Protein AF-A0A0C3KD46-F1 (afdb_monomer_lite)

Foldseek 3Di:
DCCVVDDPVPDDDDDQDDDPPDPVSVVVSVVVVVVVVVVCVVDPDDDDDDADADPPPPGRQPFDADPNDTDRDDDDDDD

Sequence (79 aa):
MLQGYFRQDTYHFSQLPFNFATEESRVAYDTAASKLASSLTTFAKVVIFLTTHTDEDRGDLFSGMENKVPIATEVFEAF

Radius of gyration: 16.24 Å; chains: 1; bounding box: 39×43×33 Å

pLDDT: mean 72.73, std 16.54, range [34.28, 94.0]

Structure (mmCIF, N/CA/C/O backbone):
data_AF-A0A0C3KD46-F1
#
_entry.id   AF-A0A0C3KD46-F1
#
loop_
_atom_site.group_PDB
_atom_site.id
_atom_site.type_symbol
_atom_site.label_atom_id
_atom_site.label_alt_id
_atom_site.label_comp_id
_atom_site.label_asym_id
_atom_site.label_entity_id
_atom_site.label_seq_id
_atom_site.pdbx_PDB_ins_code
_atom_site.Cartn_x
_atom_site.Cartn_y
_atom_site.Cartn_z
_atom_site.occupancy
_atom_site.B_iso_or_equiv
_atom_site.auth_seq_id
_atom_site.auth_comp_id
_atom_site.auth_asym_id
_atom_site.auth_atom_id
_atom_site.pdbx_PDB_model_num
ATOM 1 N N . MET A 1 1 ? -7.655 -9.385 -6.933 1.00 59.53 1 MET A N 1
ATOM 2 C CA . MET A 1 1 ? -8.246 -8.253 -6.181 1.00 59.53 1 MET A CA 1
ATOM 3 C C . MET A 1 1 ? -8.826 -8.798 -4.874 1.00 59.53 1 MET A C 1
ATOM 5 O O . MET A 1 1 ? -9.782 -9.561 -4.923 1.00 59.53 1 MET A O 1
ATOM 9 N N . LEU A 1 2 ? -8.209 -8.498 -3.724 1.00 62.06 2 LEU A N 1
ATOM 10 C CA . LEU A 1 2 ? -8.537 -9.119 -2.422 1.00 62.06 2 LEU A CA 1
ATOM 11 C C . LEU A 1 2 ? -9.939 -8.770 -1.891 1.00 62.06 2 LEU A C 1
ATOM 13 O O . LEU A 1 2 ? -10.493 -9.524 -1.102 1.00 62.06 2 LEU A O 1
ATOM 17 N N . GLN A 1 3 ? -10.534 -7.668 -2.358 1.00 64.12 3 GLN A N 1
ATOM 18 C CA . GLN A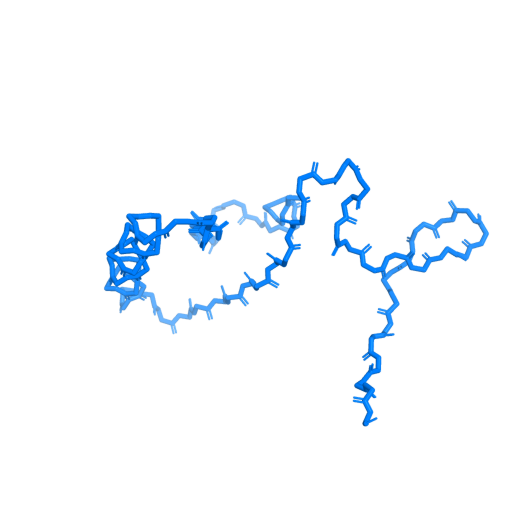 1 3 ? -11.853 -7.188 -1.926 1.00 64.12 3 GLN A CA 1
ATOM 19 C C . GLN A 1 3 ? -12.960 -8.247 -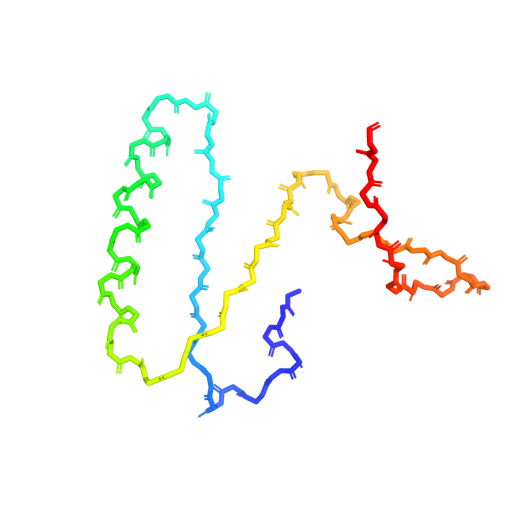2.050 1.00 64.12 3 GLN A C 1
ATOM 21 O O . GLN A 1 3 ? -13.839 -8.299 -1.200 1.00 64.12 3 GLN A O 1
ATOM 26 N N . GLY A 1 4 ? -12.895 -9.129 -3.057 1.00 67.31 4 GLY A N 1
ATOM 27 C CA . GLY A 1 4 ? -13.893 -10.189 -3.259 1.00 67.31 4 GLY A CA 1
ATOM 28 C C . GLY A 1 4 ? -13.915 -11.269 -2.169 1.00 67.31 4 GLY A C 1
ATOM 29 O O . GLY A 1 4 ? -14.888 -12.009 -2.072 1.00 67.31 4 GLY A O 1
ATOM 30 N N . TYR A 1 5 ? -12.874 -11.349 -1.336 1.00 69.00 5 TYR A N 1
ATOM 31 C CA . TYR A 1 5 ? -12.781 -12.310 -0.232 1.00 69.00 5 TYR A CA 1
ATOM 32 C C . TYR A 1 5 ? -13.313 -11.758 1.099 1.00 69.00 5 TYR A C 1
ATOM 34 O O . TYR A 1 5 ? -13.404 -12.498 2.078 1.00 69.00 5 TYR A O 1
ATOM 42 N N . PHE A 1 6 ? -13.683 -10.475 1.152 1.00 73.75 6 PHE A N 1
ATOM 43 C CA . PHE A 1 6 ? -14.115 -9.796 2.371 1.00 73.75 6 PHE A CA 1
ATOM 44 C C . PHE A 1 6 ? -15.511 -9.190 2.200 1.00 73.75 6 PHE A C 1
ATOM 46 O O . PHE A 1 6 ? -15.891 -8.736 1.123 1.00 73.75 6 PHE A O 1
ATOM 53 N N . ARG A 1 7 ? -16.290 -9.144 3.286 1.00 75.75 7 ARG A N 1
ATOM 54 C CA . ARG A 1 7 ? -17.572 -8.425 3.289 1.00 75.75 7 ARG A CA 1
ATOM 55 C C . ARG A 1 7 ? -17.298 -6.922 3.210 1.00 75.75 7 ARG A C 1
ATOM 57 O O . ARG A 1 7 ? -16.607 -6.388 4.077 1.00 75.75 7 ARG A O 1
ATOM 64 N N . GLN A 1 8 ? -17.839 -6.262 2.185 1.00 63.25 8 GLN A N 1
ATOM 65 C CA . GLN A 1 8 ? -17.557 -4.853 1.869 1.00 63.25 8 GLN A CA 1
ATOM 66 C C . GLN A 1 8 ? -17.880 -3.891 3.022 1.00 63.25 8 GLN A C 1
ATOM 68 O O . GLN A 1 8 ? -17.166 -2.915 3.210 1.00 63.25 8 GLN A O 1
ATOM 73 N N . ASP A 1 9 ? -18.865 -4.214 3.860 1.00 71.50 9 ASP A N 1
ATOM 74 C CA . ASP A 1 9 ? -19.309 -3.333 4.950 1.00 71.50 9 ASP A CA 1
ATOM 75 C C . ASP A 1 9 ? -18.482 -3.475 6.239 1.00 71.50 9 ASP A C 1
ATOM 77 O O . ASP A 1 9 ? -18.763 -2.827 7.244 1.00 71.50 9 ASP A O 1
ATOM 81 N N . THR A 1 10 ? -17.495 -4.376 6.260 1.00 77.69 10 THR A N 1
ATOM 82 C CA . THR A 1 10 ? -16.692 -4.675 7.462 1.00 77.69 10 THR A CA 1
ATOM 83 C C . THR A 1 10 ? -15.282 -4.089 7.395 1.00 77.69 10 THR A C 1
ATOM 85 O O . THR A 1 10 ? -14.633 -3.934 8.428 1.00 77.69 10 THR A O 1
ATOM 88 N N . TYR A 1 11 ? -14.797 -3.755 6.198 1.00 79.56 11 TYR A N 1
ATOM 89 C CA . TYR A 1 11 ? -13.411 -3.357 5.971 1.00 79.56 11 TYR A CA 1
ATOM 90 C C . TYR A 1 11 ? -13.332 -2.080 5.141 1.00 79.56 11 TYR A C 1
ATOM 92 O O . TYR A 1 11 ? -14.000 -1.942 4.121 1.00 79.56 11 TYR A O 1
ATOM 100 N N . HIS A 1 12 ? -12.441 -1.178 5.545 1.00 83.06 12 HIS A N 1
ATOM 101 C CA . HIS A 1 12 ? -12.011 -0.069 4.704 1.00 83.06 12 HIS A CA 1
ATOM 102 C C . HIS A 1 12 ? -10.813 -0.520 3.872 1.00 83.06 12 HIS A C 1
ATOM 104 O O . HIS A 1 12 ? -9.818 -1.000 4.417 1.00 83.06 12 HIS A O 1
ATOM 110 N N . PHE A 1 13 ? -10.910 -0.366 2.554 1.00 83.56 13 PHE A N 1
ATOM 111 C CA . PHE A 1 13 ? -9.847 -0.744 1.629 1.00 83.56 13 PHE A CA 1
ATOM 112 C C . PHE A 1 13 ? -9.122 0.496 1.121 1.00 83.56 13 PHE A C 1
ATOM 114 O O . PHE A 1 13 ? -9.744 1.405 0.576 1.00 83.56 13 PHE A O 1
ATOM 121 N N . SER A 1 14 ? -7.799 0.476 1.238 1.00 84.75 14 SER A N 1
ATOM 122 C CA . SER A 1 14 ? -6.898 1.440 0.614 1.00 84.75 14 SER A CA 1
ATOM 123 C C . SER A 1 14 ? -5.859 0.677 -0.195 1.00 84.75 14 SER A C 1
ATOM 125 O O . SER A 1 14 ? -5.384 -0.371 0.240 1.00 84.75 14 SER A O 1
ATOM 127 N N . GLN A 1 15 ? -5.499 1.204 -1.361 1.00 86.19 15 GLN A N 1
ATOM 128 C CA . GLN A 1 15 ? -4.458 0.641 -2.214 1.00 86.19 15 GLN A CA 1
ATOM 129 C C . GLN A 1 15 ? -3.447 1.735 -2.545 1.00 86.19 15 GLN A C 1
ATOM 131 O O . GLN A 1 15 ? -3.831 2.831 -2.952 1.00 86.19 15 GLN A O 1
ATOM 136 N N . LEU A 1 16 ? -2.163 1.428 -2.368 1.00 86.56 16 LEU A N 1
ATOM 137 C CA . LEU A 1 16 ? -1.059 2.310 -2.720 1.00 86.56 16 LEU A CA 1
ATOM 138 C C . LEU A 1 16 ? -0.125 1.558 -3.680 1.00 86.56 16 LEU A C 1
ATOM 140 O O . LEU A 1 16 ? 0.520 0.603 -3.250 1.00 86.56 16 LEU A O 1
ATOM 144 N N . PRO A 1 17 ? -0.082 1.920 -4.973 1.00 83.56 17 PRO A N 1
ATOM 145 C CA . PRO A 1 17 ? 0.807 1.268 -5.926 1.00 83.56 17 PRO A CA 1
ATOM 146 C C . PRO A 1 17 ? 2.272 1.640 -5.666 1.00 83.56 17 PRO A C 1
ATOM 148 O O . PRO A 1 17 ? 2.584 2.793 -5.372 1.00 83.56 17 PRO A O 1
ATOM 151 N N . PHE A 1 18 ? 3.171 0.668 -5.829 1.00 79.00 18 PHE A N 1
ATOM 152 C CA . PHE A 1 18 ? 4.615 0.887 -5.810 1.00 79.00 18 PHE A CA 1
ATOM 153 C C . PHE A 1 18 ? 5.077 1.433 -7.165 1.00 79.00 18 PHE A C 1
ATOM 155 O O . PHE A 1 18 ? 4.872 0.794 -8.192 1.00 79.00 18 PHE A O 1
ATOM 162 N N . ASN A 1 19 ? 5.724 2.600 -7.178 1.00 73.50 19 ASN A N 1
ATOM 163 C CA . ASN A 1 19 ? 6.438 3.092 -8.355 1.00 73.50 19 ASN A CA 1
ATOM 164 C C . ASN A 1 19 ? 7.727 3.794 -7.924 1.00 73.50 19 ASN A C 1
ATOM 166 O O . ASN A 1 19 ? 7.715 4.949 -7.498 1.00 73.50 19 ASN A O 1
ATOM 170 N N . PHE A 1 20 ? 8.850 3.100 -8.070 1.00 76.62 20 PHE A N 1
ATOM 171 C CA . PHE A 1 20 ? 10.173 3.602 -7.694 1.00 76.62 20 PHE A CA 1
ATOM 172 C C . PHE A 1 20 ? 11.099 3.825 -8.892 1.00 76.62 20 PHE A C 1
ATOM 174 O O . PHE A 1 20 ? 12.317 3.905 -8.718 1.00 76.62 20 PHE A O 1
ATOM 181 N N . ALA A 1 21 ? 10.526 3.920 -10.097 1.00 78.81 21 ALA A N 1
ATOM 182 C CA . ALA A 1 21 ? 11.280 4.057 -11.337 1.00 78.81 21 ALA A CA 1
ATOM 183 C C . ALA A 1 21 ? 12.071 5.374 -11.412 1.00 78.81 21 ALA A C 1
ATOM 185 O O . ALA A 1 21 ? 13.163 5.391 -11.979 1.00 78.81 21 ALA A O 1
ATOM 186 N N . THR A 1 22 ? 11.556 6.463 -10.829 1.00 83.38 22 THR A N 1
ATOM 187 C CA . THR A 1 22 ? 12.229 7.770 -10.817 1.00 83.38 22 THR A CA 1
ATOM 188 C C . THR A 1 22 ? 12.328 8.344 -9.406 1.00 83.38 22 THR A C 1
ATOM 190 O O . THR A 1 22 ? 11.709 7.858 -8.457 1.00 83.38 22 THR A O 1
ATOM 193 N N . GLU A 1 23 ? 13.143 9.383 -9.236 1.00 87.75 23 GLU A N 1
ATOM 194 C CA . GLU A 1 23 ? 13.234 10.088 -7.958 1.00 87.75 23 GLU A CA 1
ATOM 195 C C . GLU A 1 23 ? 11.910 10.766 -7.596 1.00 87.75 23 GLU A C 1
ATOM 197 O O . GLU A 1 23 ? 11.439 10.636 -6.467 1.00 87.75 23 GLU A O 1
ATOM 202 N N . GLU A 1 24 ? 11.252 11.387 -8.572 1.00 88.50 24 GLU A N 1
ATOM 203 C CA . GLU A 1 24 ? 9.948 12.019 -8.394 1.00 88.50 24 GLU A CA 1
ATOM 204 C C . GLU A 1 24 ? 8.880 10.996 -7.992 1.00 88.50 24 GLU A C 1
ATOM 206 O O . GLU A 1 24 ? 8.058 11.278 -7.117 1.00 88.50 24 GLU A O 1
ATOM 211 N N . SER A 1 25 ? 8.900 9.794 -8.582 1.00 84.19 25 SER A N 1
ATOM 212 C CA . SER A 1 25 ? 7.937 8.741 -8.248 1.00 84.19 25 SER A CA 1
ATOM 213 C C . SER A 1 25 ? 8.149 8.200 -6.829 1.00 84.19 25 SER A C 1
ATOM 215 O O . SER A 1 25 ? 7.171 7.964 -6.117 1.00 84.19 25 SER A O 1
ATOM 217 N N . ARG A 1 26 ? 9.407 8.091 -6.375 1.00 86.69 26 ARG A N 1
ATOM 218 C CA . ARG A 1 26 ? 9.749 7.745 -4.982 1.00 86.69 26 ARG A CA 1
ATOM 219 C C . ARG A 1 26 ? 9.244 8.794 -3.994 1.00 86.69 26 ARG A C 1
ATOM 221 O O . ARG A 1 26 ? 8.539 8.446 -3.053 1.00 86.69 26 ARG A O 1
ATOM 228 N N . VAL A 1 27 ? 9.521 10.075 -4.241 1.00 90.62 27 VAL A N 1
ATOM 229 C CA . VAL A 1 27 ? 9.063 11.173 -3.368 1.00 90.62 27 VAL A CA 1
ATOM 230 C C . VAL A 1 27 ? 7.531 11.241 -3.310 1.00 90.62 27 VAL A C 1
ATOM 232 O O . VAL A 1 27 ? 6.942 11.448 -2.241 1.00 90.62 27 VAL A O 1
ATOM 235 N N . ALA A 1 28 ? 6.864 11.038 -4.450 1.00 89.31 28 ALA A N 1
ATOM 236 C CA . ALA A 1 28 ? 5.408 10.965 -4.510 1.00 89.31 28 ALA A CA 1
ATOM 237 C C . ALA A 1 28 ? 4.863 9.784 -3.688 1.00 89.31 28 ALA A C 1
ATOM 239 O O . ALA A 1 28 ? 3.892 9.956 -2.943 1.00 89.31 28 ALA A O 1
ATOM 240 N N . TYR A 1 29 ? 5.506 8.616 -3.778 1.00 91.56 29 TYR A N 1
ATOM 241 C CA . TYR A 1 29 ? 5.151 7.446 -2.981 1.00 91.56 29 TYR A CA 1
ATOM 242 C C . TYR A 1 29 ? 5.325 7.708 -1.484 1.00 91.56 29 TYR A C 1
ATOM 244 O O . TYR A 1 29 ? 4.379 7.488 -0.732 1.00 91.56 29 TYR A O 1
ATOM 252 N N . ASP A 1 30 ? 6.465 8.244 -1.046 1.00 91.62 30 ASP A N 1
ATOM 253 C CA . ASP A 1 30 ? 6.724 8.529 0.374 1.00 91.62 30 ASP A CA 1
ATOM 254 C C . ASP A 1 30 ? 5.683 9.490 0.961 1.00 91.62 30 ASP A C 1
ATOM 256 O O . ASP A 1 30 ? 5.166 9.295 2.069 1.00 91.62 30 ASP A O 1
ATOM 260 N N . THR A 1 31 ? 5.302 10.500 0.177 1.00 94.00 31 THR A N 1
ATOM 261 C CA . THR A 1 31 ? 4.243 11.444 0.548 1.00 94.00 31 THR A CA 1
ATOM 262 C C . THR A 1 31 ? 2.892 10.738 0.692 1.00 94.00 31 THR A C 1
ATOM 264 O O . THR A 1 31 ? 2.160 10.975 1.660 1.00 94.00 31 THR A O 1
ATOM 267 N N . ALA A 1 32 ? 2.534 9.875 -0.261 1.00 92.38 32 ALA A N 1
ATOM 268 C CA . ALA A 1 32 ? 1.273 9.141 -0.244 1.00 92.38 32 ALA A CA 1
ATOM 269 C C . ALA A 1 32 ? 1.226 8.095 0.885 1.00 92.38 32 ALA A C 1
ATOM 271 O O . ALA A 1 32 ? 0.223 8.013 1.598 1.00 92.38 32 ALA A O 1
ATOM 272 N N . ALA A 1 33 ? 2.322 7.370 1.111 1.00 91.31 33 ALA A N 1
ATOM 273 C CA . ALA A 1 33 ? 2.486 6.418 2.203 1.00 91.31 33 ALA A CA 1
ATOM 274 C C . ALA A 1 33 ? 2.345 7.100 3.568 1.00 91.31 33 ALA A C 1
ATOM 276 O O . ALA A 1 33 ? 1.610 6.611 4.423 1.00 91.31 33 ALA A O 1
ATOM 277 N N . SER A 1 34 ? 2.960 8.271 3.754 1.00 93.62 34 SER A N 1
ATOM 278 C CA . SER A 1 34 ? 2.857 9.040 5.003 1.00 93.62 34 SER A CA 1
ATOM 279 C C . SER A 1 34 ? 1.420 9.501 5.287 1.00 93.62 34 SER A C 1
ATOM 281 O O . SER A 1 34 ? 0.936 9.422 6.422 1.00 93.62 34 SER A O 1
ATOM 283 N N . LYS A 1 35 ? 0.696 9.940 4.249 1.00 93.25 35 LYS A N 1
ATOM 284 C CA . LYS A 1 35 ? -0.729 10.302 4.357 1.00 93.25 35 LYS A CA 1
ATOM 285 C C . LYS A 1 35 ? -1.598 9.090 4.688 1.00 93.25 35 LYS A C 1
ATOM 287 O O . LYS A 1 35 ? -2.454 9.183 5.569 1.00 93.25 35 LYS A O 1
ATOM 292 N N . LEU A 1 36 ? -1.358 7.956 4.027 1.00 91.81 36 LEU A N 1
ATOM 293 C CA . LEU A 1 36 ? -2.062 6.710 4.316 1.00 91.81 36 LEU A CA 1
ATOM 294 C C . LEU A 1 36 ? -1.806 6.273 5.763 1.00 91.81 36 LEU A C 1
ATOM 296 O O . LEU A 1 36 ? -2.767 6.062 6.496 1.00 91.81 36 LEU A O 1
ATOM 300 N N . ALA A 1 37 ? -0.548 6.248 6.208 1.00 91.12 37 ALA A N 1
ATOM 301 C CA . ALA A 1 37 ? -0.176 5.920 7.585 1.00 91.12 37 ALA A CA 1
ATOM 302 C C . ALA A 1 37 ? -0.914 6.798 8.606 1.00 91.12 37 ALA A C 1
ATOM 304 O O . ALA A 1 37 ? -1.468 6.287 9.577 1.00 91.12 37 ALA A O 1
ATOM 305 N N . SER A 1 38 ? -1.008 8.103 8.338 1.00 93.06 38 SER A N 1
ATOM 306 C CA . SER A 1 38 ? -1.751 9.038 9.190 1.00 93.06 38 SER A CA 1
ATOM 307 C C . SER A 1 38 ? -3.239 8.686 9.257 1.00 93.06 38 SER A C 1
ATOM 309 O O . SER A 1 38 ? -3.813 8.652 10.343 1.00 93.06 38 SER A O 1
ATOM 311 N N . SER A 1 39 ? -3.865 8.352 8.123 1.00 90.88 39 SER A N 1
ATOM 312 C CA . SER A 1 39 ? -5.275 7.935 8.090 1.00 90.88 39 SER A CA 1
ATOM 313 C C . SER A 1 39 ? -5.529 6.609 8.822 1.00 90.88 39 SER A C 1
ATOM 315 O O . SER A 1 39 ? -6.579 6.438 9.445 1.00 90.88 39 SER A O 1
ATOM 317 N N . LEU A 1 40 ? -4.551 5.695 8.808 1.00 89.62 40 LEU A N 1
ATOM 318 C CA . LEU A 1 40 ? -4.673 4.372 9.418 1.00 89.62 40 LEU A CA 1
ATOM 319 C C . LEU A 1 40 ? -4.755 4.420 10.950 1.00 89.62 40 LEU A C 1
ATOM 321 O O . LEU A 1 40 ? -5.323 3.512 11.551 1.00 89.62 40 LEU A O 1
ATOM 325 N N . THR A 1 41 ? -4.267 5.496 11.578 1.00 91.25 41 THR A N 1
ATOM 326 C CA . THR A 1 41 ? -4.346 5.706 13.039 1.00 91.25 41 THR A CA 1
ATOM 327 C C . THR A 1 41 ? -5.777 5.743 13.585 1.00 91.25 41 THR A C 1
ATOM 329 O O . THR A 1 41 ? -5.986 5.546 14.779 1.00 91.25 41 THR A O 1
ATOM 332 N N . THR A 1 42 ? -6.771 5.963 12.720 1.00 92.19 42 THR A N 1
ATOM 333 C CA . THR A 1 42 ? -8.192 5.983 13.096 1.00 92.19 42 THR A CA 1
ATOM 334 C C . THR A 1 42 ? -8.796 4.587 13.285 1.00 92.19 42 THR A C 1
ATOM 336 O O . THR A 1 42 ? -9.888 4.465 13.841 1.00 92.19 42 THR A O 1
ATOM 339 N N . PHE A 1 43 ? -8.098 3.525 12.867 1.00 88.69 43 PHE A N 1
ATOM 340 C CA . PHE A 1 43 ? -8.589 2.151 12.941 1.00 88.69 43 PHE A CA 1
ATOM 341 C C . PHE A 1 43 ? -7.922 1.370 14.075 1.00 88.69 43 PHE A C 1
ATOM 343 O O . PHE A 1 43 ? -6.704 1.348 14.213 1.00 88.69 43 PHE A O 1
ATOM 350 N N . ALA A 1 44 ? -8.726 0.638 14.849 1.00 90.56 44 ALA A N 1
ATOM 351 C CA . ALA A 1 44 ? -8.224 -0.210 15.934 1.00 90.56 44 ALA A CA 1
ATOM 352 C C . ALA A 1 44 ? -7.472 -1.462 15.438 1.00 90.56 44 ALA A C 1
ATOM 354 O O . ALA A 1 44 ? -6.682 -2.047 16.175 1.00 90.56 44 ALA A O 1
ATOM 355 N N . LYS A 1 45 ? -7.752 -1.910 14.209 1.00 86.81 45 LYS A N 1
ATOM 356 C CA . LYS A 1 45 ? -7.110 -3.064 13.571 1.00 86.81 45 LYS A CA 1
ATOM 357 C C . LYS A 1 45 ? -6.811 -2.720 12.123 1.00 86.81 45 LYS A C 1
ATOM 359 O O . LYS A 1 45 ? -7.702 -2.281 11.401 1.00 86.81 45 LYS A O 1
ATOM 364 N N . VAL A 1 46 ? -5.577 -2.967 11.708 1.00 87.31 46 VAL A N 1
ATOM 365 C CA . VAL A 1 46 ? -5.109 -2.734 10.342 1.00 87.31 46 VAL A CA 1
ATOM 366 C C . VAL A 1 46 ? -4.467 -4.018 9.841 1.00 87.31 46 VAL A C 1
ATOM 368 O O . VAL A 1 46 ? -3.639 -4.608 10.532 1.00 87.31 46 VAL A O 1
ATOM 371 N N . VAL A 1 47 ? -4.862 -4.455 8.647 1.00 84.50 47 VAL A N 1
ATOM 372 C CA . VAL A 1 47 ? -4.239 -5.579 7.942 1.00 84.50 47 VAL A CA 1
ATOM 373 C C . VAL A 1 47 ? -3.552 -5.014 6.708 1.00 84.50 47 VAL A C 1
ATOM 375 O O . VAL A 1 47 ? -4.185 -4.317 5.918 1.00 84.50 47 VAL A O 1
ATOM 378 N N . ILE A 1 48 ? -2.259 -5.295 6.561 1.00 84.00 48 ILE A N 1
ATOM 379 C CA . ILE A 1 48 ? -1.448 -4.811 5.443 1.00 84.00 48 ILE A CA 1
ATOM 380 C C . ILE A 1 48 ? -1.134 -5.996 4.537 1.00 84.00 48 ILE A C 1
ATOM 382 O O . ILE A 1 48 ? -0.550 -6.981 4.982 1.00 84.00 48 ILE A O 1
ATOM 386 N N . PHE A 1 49 ? -1.512 -5.879 3.267 1.00 80.06 49 PHE A N 1
ATOM 387 C CA . PHE A 1 49 ? -1.113 -6.809 2.219 1.00 80.06 49 PHE A CA 1
ATOM 388 C C . PHE A 1 49 ? -0.064 -6.125 1.351 1.00 80.06 49 PHE A C 1
ATOM 390 O O . PHE A 1 49 ? -0.343 -5.099 0.733 1.00 80.06 49 PHE A O 1
ATOM 397 N N . LEU A 1 50 ? 1.140 -6.690 1.322 1.00 77.94 50 LEU A N 1
ATOM 398 C CA . LEU A 1 50 ? 2.190 -6.283 0.400 1.00 77.94 50 LEU A CA 1
ATOM 399 C C . LEU A 1 50 ? 2.154 -7.243 -0.782 1.00 77.94 50 LEU A C 1
ATOM 401 O O . LEU A 1 50 ? 2.432 -8.430 -0.634 1.00 77.94 50 LEU A O 1
ATOM 405 N N . THR A 1 51 ? 1.764 -6.728 -1.938 1.00 71.88 51 THR A N 1
ATOM 406 C CA . THR A 1 51 ? 1.763 -7.477 -3.192 1.00 71.88 51 THR A CA 1
ATOM 407 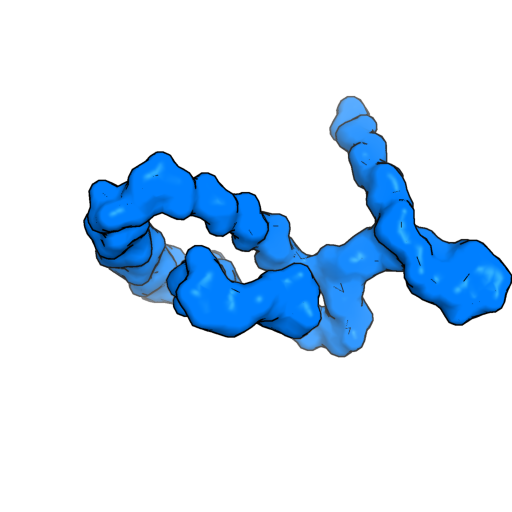C C . THR A 1 51 ? 2.773 -6.828 -4.118 1.00 71.88 51 THR A C 1
ATOM 409 O O . THR A 1 51 ? 2.611 -5.662 -4.486 1.00 71.88 51 THR A O 1
ATOM 412 N N . THR A 1 52 ? 3.813 -7.564 -4.490 1.00 65.88 52 THR A N 1
ATOM 413 C CA . THR A 1 52 ? 4.596 -7.214 -5.672 1.00 65.88 52 THR A CA 1
ATOM 414 C C . THR A 1 52 ? 3.719 -7.519 -6.876 1.00 65.88 52 THR A C 1
ATOM 416 O O . THR A 1 52 ? 3.033 -8.535 -6.886 1.00 65.88 52 THR A O 1
ATOM 419 N N . HIS A 1 53 ? 3.639 -6.587 -7.814 1.00 63.09 53 HIS A N 1
ATOM 420 C CA . HIS A 1 53 ? 3.063 -6.816 -9.128 1.00 63.09 53 HIS A CA 1
ATOM 421 C C . HIS A 1 53 ? 4.029 -6.175 -10.109 1.00 63.09 53 HIS A C 1
ATOM 423 O O . HIS A 1 53 ? 4.170 -4.952 -10.118 1.00 63.09 53 HIS A O 1
ATOM 429 N N . THR A 1 54 ? 4.715 -6.988 -10.896 1.00 55.56 54 THR A N 1
ATOM 430 C CA . THR A 1 54 ? 5.190 -6.527 -12.194 1.00 55.56 54 THR A CA 1
ATOM 431 C C . THR A 1 54 ? 3.970 -6.374 -13.101 1.00 55.56 54 THR A C 1
ATOM 433 O O . THR A 1 54 ? 2.991 -7.112 -12.990 1.00 55.56 54 THR A O 1
ATOM 436 N N . ASP A 1 55 ? 3.989 -5.393 -13.991 1.00 58.62 55 ASP A N 1
ATOM 437 C CA . ASP A 1 55 ? 3.007 -5.163 -15.057 1.00 58.62 55 ASP A CA 1
ATOM 438 C C . ASP A 1 55 ? 3.018 -6.276 -16.129 1.00 58.62 55 ASP A C 1
ATOM 440 O O . ASP A 1 55 ? 2.442 -6.149 -17.207 1.00 58.62 55 ASP A O 1
ATOM 444 N N . GLU A 1 56 ? 3.643 -7.407 -15.806 1.00 48.38 56 GLU A N 1
ATOM 445 C CA . GLU A 1 56 ? 3.553 -8.648 -16.540 1.00 48.38 56 GLU A CA 1
ATOM 446 C C . GLU A 1 56 ? 2.139 -9.231 -16.368 1.00 48.38 56 GLU A C 1
ATOM 448 O O . GLU A 1 56 ? 1.655 -9.447 -15.257 1.00 48.38 56 GLU A O 1
ATOM 453 N N . ASP A 1 57 ? 1.467 -9.546 -17.481 1.00 51.59 57 ASP A N 1
ATOM 454 C CA . ASP A 1 57 ? 0.113 -10.139 -17.505 1.00 51.59 57 ASP A CA 1
ATOM 455 C C . ASP A 1 57 ? -0.007 -11.458 -16.704 1.00 51.59 57 ASP A C 1
ATOM 457 O O . ASP A 1 57 ? -1.100 -11.983 -16.470 1.00 51.59 57 ASP A O 1
ATOM 461 N N . ARG A 1 58 ? 1.127 -12.025 -16.284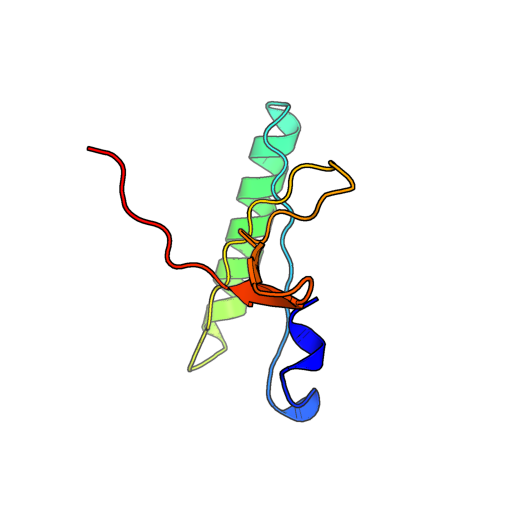 1.00 51.38 58 ARG A N 1
ATOM 462 C CA . ARG A 1 58 ? 1.253 -13.249 -15.494 1.00 51.38 58 ARG A CA 1
ATOM 463 C C . ARG A 1 58 ? 1.303 -12.881 -14.013 1.00 51.38 58 ARG A C 1
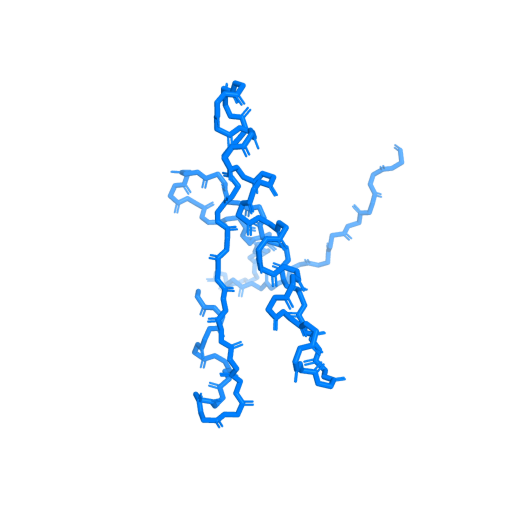ATOM 465 O O . ARG A 1 58 ? 2.365 -12.887 -13.416 1.00 51.38 58 ARG A O 1
ATOM 472 N N . GLY A 1 59 ? 0.153 -12.525 -13.444 1.00 47.19 59 GLY A N 1
ATOM 473 C CA . GLY A 1 59 ? 0.047 -12.002 -12.078 1.00 47.19 59 GLY A CA 1
ATOM 474 C C . GLY A 1 59 ? 0.962 -12.668 -11.033 1.00 47.19 59 GLY A C 1
ATOM 475 O O . GLY A 1 59 ? 1.006 -13.889 -10.920 1.00 47.19 59 GLY A O 1
ATOM 476 N N . ASP A 1 60 ? 1.616 -11.826 -10.229 1.00 50.19 60 ASP A N 1
ATOM 477 C CA . ASP A 1 60 ? 2.588 -12.128 -9.154 1.00 50.19 60 ASP A CA 1
ATOM 478 C C . ASP A 1 60 ? 2.038 -12.912 -7.934 1.00 50.19 60 ASP A C 1
ATOM 480 O O . ASP A 1 60 ? 2.463 -12.743 -6.790 1.00 50.19 60 ASP A O 1
ATOM 484 N N . LEU A 1 61 ? 1.084 -13.813 -8.134 1.00 53.06 61 LEU A N 1
ATOM 485 C CA . LEU A 1 61 ? 0.809 -14.859 -7.155 1.00 53.06 61 LEU A CA 1
ATOM 486 C C . LEU A 1 61 ? 1.584 -16.088 -7.604 1.00 53.06 61 LEU A C 1
ATOM 488 O O . LEU A 1 61 ? 1.279 -16.636 -8.664 1.00 53.06 61 LEU A O 1
ATOM 492 N N . PHE A 1 62 ? 2.562 -16.505 -6.790 1.00 56.00 62 PHE A N 1
ATOM 493 C CA . PHE A 1 62 ? 3.285 -17.780 -6.877 1.00 56.00 62 PHE A CA 1
ATOM 494 C C . PHE A 1 62 ? 2.297 -18.956 -6.830 1.00 56.00 62 PHE A C 1
ATOM 496 O O . PHE A 1 62 ? 2.149 -19.656 -5.825 1.00 56.00 62 PHE A O 1
ATOM 503 N N . SER A 1 63 ? 1.561 -19.123 -7.921 1.00 51.75 63 SER A N 1
ATOM 504 C CA . SER A 1 63 ? 0.584 -20.164 -8.126 1.00 51.75 63 SER A CA 1
ATOM 505 C C . SER A 1 63 ? 1.341 -21.383 -8.616 1.00 51.75 63 SER A C 1
ATOM 507 O O . SER A 1 63 ? 1.764 -21.475 -9.768 1.00 51.75 63 SER A O 1
ATOM 509 N N . GLY A 1 64 ? 1.551 -22.326 -7.708 1.00 53.91 64 GLY A N 1
ATOM 510 C CA . GLY A 1 64 ? 1.856 -23.689 -8.085 1.00 53.91 64 GLY A CA 1
ATOM 511 C C . GLY A 1 64 ? 0.679 -24.227 -8.895 1.00 53.91 64 GLY A C 1
ATOM 512 O O . GLY A 1 64 ? -0.456 -23.766 -8.761 1.00 53.91 64 GLY A O 1
ATOM 513 N N . MET A 1 65 ? 0.939 -25.193 -9.765 1.00 60.59 65 MET A N 1
ATOM 514 C CA . MET A 1 65 ? -0.107 -25.840 -10.552 1.00 60.59 65 MET A CA 1
ATOM 515 C C . MET A 1 65 ? -0.175 -27.307 -10.151 1.00 60.59 65 MET A C 1
ATOM 517 O O . MET A 1 65 ? 0.775 -28.052 -10.383 1.00 60.59 65 MET A O 1
ATOM 521 N N . GLU A 1 66 ? -1.313 -27.736 -9.610 1.00 60.38 66 GLU A N 1
ATOM 522 C CA . GLU A 1 66 ? -1.620 -29.152 -9.401 1.00 60.38 66 GLU A CA 1
ATOM 523 C C . GLU A 1 66 ? -2.837 -29.508 -10.257 1.00 60.38 66 GLU A C 1
ATOM 525 O O . GLU A 1 66 ? -3.887 -28.879 -10.164 1.00 60.38 66 GLU A O 1
ATOM 530 N N . ASN A 1 67 ? -2.699 -30.476 -11.168 1.00 75.31 67 ASN A N 1
ATOM 531 C CA . ASN A 1 67 ? -3.785 -30.895 -12.068 1.00 75.31 67 ASN A CA 1
ATOM 532 C C . ASN A 1 67 ? -4.449 -29.750 -12.868 1.00 75.31 67 ASN A C 1
ATOM 534 O O . ASN A 1 67 ? -5.647 -29.791 -13.139 1.00 75.31 67 ASN A O 1
ATOM 538 N N . LYS A 1 68 ? -3.667 -28.742 -13.287 1.00 68.75 68 LYS A N 1
ATOM 539 C CA . LYS A 1 68 ? -4.140 -27.521 -13.981 1.00 68.75 68 LYS A CA 1
ATOM 540 C C . LYS A 1 68 ? -5.011 -26.594 -13.122 1.00 68.75 68 LYS A C 1
ATOM 542 O O . LYS A 1 68 ? -5.633 -25.681 -13.662 1.00 68.75 68 LYS A O 1
ATOM 547 N N . VAL A 1 69 ? -5.043 -26.810 -11.812 1.00 65.81 69 VAL A N 1
ATOM 548 C CA . VAL A 1 69 ? -5.675 -25.913 -10.849 1.00 65.81 69 VAL A CA 1
ATOM 549 C C . VAL A 1 69 ? -4.583 -25.046 -10.215 1.00 65.81 69 VAL A C 1
ATOM 551 O O . VAL A 1 69 ? -3.601 -25.599 -9.712 1.00 65.81 69 VAL A O 1
ATOM 554 N N . PRO A 1 70 ? -4.722 -23.708 -10.232 1.00 58.12 70 PRO A N 1
ATOM 555 C CA . PRO A 1 70 ? -3.819 -22.824 -9.506 1.00 58.12 70 PRO A CA 1
ATOM 556 C C . PRO A 1 70 ? -3.962 -23.048 -7.996 1.00 58.12 70 PRO A C 1
ATOM 558 O O . PRO A 1 70 ? -5.064 -22.933 -7.456 1.00 58.12 70 PRO A O 1
ATOM 561 N N . ILE A 1 71 ? -2.856 -23.337 -7.315 1.00 59.78 71 ILE A N 1
ATOM 562 C CA . ILE A 1 71 ? -2.780 -23.459 -5.856 1.00 59.78 71 ILE A CA 1
ATOM 563 C C . ILE A 1 71 ? -1.789 -22.434 -5.305 1.00 59.78 71 ILE A C 1
ATOM 565 O O . ILE A 1 71 ? -0.774 -22.143 -5.931 1.00 59.78 71 ILE A O 1
ATOM 569 N N . ALA A 1 72 ? -2.067 -21.869 -4.131 1.00 55.00 72 ALA A N 1
ATOM 570 C CA . ALA A 1 72 ? -1.073 -21.065 -3.429 1.00 55.00 72 ALA A CA 1
ATOM 571 C C . ALA A 1 72 ? 0.065 -21.991 -2.972 1.00 55.00 72 ALA A C 1
ATOM 573 O O . ALA A 1 72 ? -0.185 -22.937 -2.227 1.00 55.00 72 ALA A O 1
ATOM 574 N N . THR A 1 73 ? 1.290 -21.748 -3.436 1.00 53.53 73 THR A N 1
ATOM 575 C CA . THR A 1 73 ? 2.472 -22.506 -2.995 1.00 53.53 73 THR A CA 1
ATOM 576 C C . THR A 1 73 ? 3.182 -21.771 -1.870 1.00 53.53 73 THR A C 1
ATOM 578 O O . THR A 1 73 ? 3.289 -20.545 -1.896 1.00 53.53 73 THR A O 1
ATOM 581 N N . GLU A 1 74 ? 3.678 -22.523 -0.889 1.00 50.41 74 GLU A N 1
ATOM 582 C CA . GLU A 1 74 ? 4.564 -21.980 0.139 1.00 50.41 74 GLU A CA 1
ATOM 583 C C . GLU A 1 74 ? 5.860 -21.482 -0.512 1.00 50.41 74 GLU A C 1
ATOM 585 O O . GLU A 1 74 ? 6.472 -22.172 -1.330 1.00 50.41 74 GLU A O 1
ATOM 590 N N . VAL A 1 75 ? 6.261 -20.258 -0.168 1.00 49.47 75 VAL A N 1
ATOM 591 C CA . VA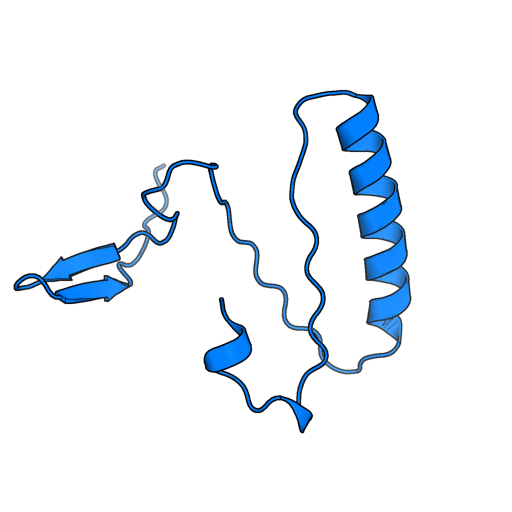L A 1 75 ? 7.540 -19.681 -0.587 1.00 49.47 75 VAL A CA 1
ATOM 592 C C . VAL A 1 75 ? 8.561 -19.994 0.500 1.00 49.47 75 VAL A C 1
ATOM 594 O O . VAL A 1 75 ? 8.352 -19.648 1.661 1.00 49.47 75 VAL A O 1
ATOM 597 N N . PHE A 1 76 ? 9.662 -20.638 0.124 1.00 44.12 76 PHE A N 1
ATOM 598 C CA . PHE A 1 76 ? 10.804 -20.848 1.012 1.00 44.12 76 PHE A CA 1
ATOM 599 C C . PHE A 1 76 ? 11.796 -19.694 0.851 1.00 44.12 76 PHE A C 1
ATOM 601 O O . PHE A 1 76 ? 12.065 -19.262 -0.272 1.00 44.12 76 PHE A O 1
ATOM 608 N N . GLU A 1 77 ? 12.358 -19.206 1.959 1.00 34.28 77 GLU A N 1
ATOM 609 C CA . GLU A 1 77 ? 13.512 -18.303 1.911 1.00 34.28 77 GLU A CA 1
ATOM 610 C C . GLU A 1 77 ? 14.701 -19.020 1.255 1.00 34.28 77 GLU A C 1
ATOM 612 O O . GLU A 1 77 ? 15.062 -20.135 1.637 1.00 34.28 77 GLU A O 1
ATOM 617 N N . ALA A 1 78 ? 15.311 -18.374 0.260 1.00 37.06 78 ALA A N 1
ATOM 618 C CA . ALA A 1 78 ? 16.607 -18.784 -0.261 1.00 37.06 78 ALA A CA 1
ATOM 619 C C . ALA A 1 78 ? 17.700 -18.150 0.613 1.00 37.06 78 ALA A C 1
ATOM 621 O O . ALA A 1 78 ? 17.751 -16.926 0.731 1.00 37.06 78 ALA A O 1
ATOM 622 N N . PHE A 1 79 ? 18.524 -18.995 1.237 1.00 37.53 79 PHE A N 1
ATOM 623 C CA . PHE A 1 79 ? 19.707 -18.596 2.007 1.00 37.53 79 PHE A CA 1
ATOM 624 C C . PHE A 1 79 ? 20.853 -18.133 1.103 1.00 37.53 79 PHE A C 1
ATOM 626 O O . PHE A 1 79 ? 21.042 -18.753 0.030 1.00 37.53 79 PHE A O 1
#

Organism: NCBI:txid870435

Secondary structure (DSSP, 8-state):
-GGGGS-TTT----------SSHHHHHHHHHHHHHHHHHHTT-S----------SSSS-SS-EEEETTEEEEPPPPPP-